Protein AF-R6QFD1-F1 (afdb_monomer_lite)

Structure (mmCIF, N/CA/C/O backbone):
data_AF-R6QFD1-F1
#
_entry.id   AF-R6QFD1-F1
#
loop_
_atom_site.group_PDB
_atom_site.id
_atom_site.type_symbol
_atom_site.label_atom_id
_atom_site.label_alt_id
_atom_site.label_comp_id
_atom_site.label_asym_id
_atom_site.label_entity_id
_atom_site.label_seq_id
_atom_site.pdbx_PDB_ins_code
_atom_site.Cartn_x
_atom_site.Cartn_y
_atom_site.Cartn_z
_atom_site.occupancy
_atom_site.B_iso_or_equiv
_atom_site.auth_seq_id
_atom_site.auth_comp_id
_atom_site.auth_asym_id
_atom_site.auth_atom_id
_atom_site.pdbx_PDB_model_num
ATOM 1 N N . MET A 1 1 ? 3.482 -7.232 36.443 1.00 48.72 1 MET A N 1
ATOM 2 C CA . MET A 1 1 ? 2.490 -7.582 35.399 1.00 48.72 1 MET A CA 1
ATOM 3 C C . MET A 1 1 ? 3.100 -7.224 34.054 1.00 48.72 1 MET A C 1
ATOM 5 O O . MET A 1 1 ? 3.689 -6.156 33.968 1.00 48.72 1 MET A O 1
ATOM 9 N N . LYS A 1 2 ? 3.058 -8.111 33.048 1.00 51.47 2 LYS A N 1
ATOM 10 C CA . LYS A 1 2 ? 3.534 -7.773 31.693 1.00 51.47 2 LYS A CA 1
ATOM 11 C C . LYS A 1 2 ? 2.783 -6.524 31.217 1.00 51.47 2 LYS A C 1
ATOM 13 O O . LYS A 1 2 ? 1.562 -6.498 31.353 1.00 51.47 2 LYS A O 1
ATOM 18 N N . ASN A 1 3 ? 3.500 -5.530 30.688 1.00 70.44 3 ASN A N 1
ATOM 19 C CA . ASN A 1 3 ? 2.909 -4.382 29.998 1.00 70.44 3 ASN A CA 1
ATOM 20 C C . ASN A 1 3 ? 2.153 -4.916 28.776 1.00 70.44 3 ASN A C 1
ATOM 22 O O . ASN A 1 3 ? 2.732 -5.150 27.717 1.00 70.44 3 ASN A O 1
ATOM 26 N N . ARG A 1 4 ? 0.874 -5.240 28.969 1.00 83.06 4 ARG A N 1
ATOM 27 C CA . ARG A 1 4 ? -0.011 -5.704 27.909 1.00 83.06 4 ARG A CA 1
ATOM 28 C C . ARG A 1 4 ? -0.476 -4.468 27.156 1.00 83.06 4 ARG A C 1
ATOM 30 O O . ARG A 1 4 ? -1.092 -3.591 27.749 1.00 83.06 4 ARG A O 1
ATOM 37 N N . LYS A 1 5 ? -0.202 -4.449 25.857 1.00 85.69 5 LYS A N 1
ATOM 38 C CA . LYS A 1 5 ? -0.721 -3.452 24.927 1.00 85.69 5 LYS A CA 1
ATOM 39 C C . LYS A 1 5 ? -2.252 -3.405 24.972 1.00 85.69 5 LYS A C 1
ATOM 41 O O . LYS A 1 5 ? -2.878 -4.462 25.134 1.00 85.69 5 LYS A O 1
ATOM 46 N N . LEU A 1 6 ? -2.848 -2.217 24.846 1.00 90.31 6 LEU A N 1
ATOM 47 C CA . LEU A 1 6 ? -4.306 -2.090 24.865 1.00 90.31 6 LEU A CA 1
ATOM 48 C C . LEU A 1 6 ? -4.911 -2.908 23.722 1.00 90.31 6 LEU A C 1
ATOM 50 O O . LEU A 1 6 ? -4.295 -3.136 22.677 1.00 90.31 6 LEU A O 1
ATOM 54 N N . THR A 1 7 ? -6.127 -3.406 23.929 1.00 93.19 7 THR A N 1
ATOM 55 C CA . THR A 1 7 ? -6.756 -4.245 22.903 1.00 93.19 7 THR A CA 1
ATOM 56 C C . THR A 1 7 ? -7.114 -3.388 21.690 1.00 93.19 7 THR A C 1
ATOM 58 O O . THR A 1 7 ? -6.975 -3.855 20.560 1.00 93.19 7 THR A O 1
ATOM 61 N N . SER A 1 8 ? -7.485 -2.120 21.909 1.00 95.25 8 SER A N 1
ATOM 62 C CA . SER A 1 8 ? -7.705 -1.164 20.822 1.00 95.25 8 SER A CA 1
ATOM 63 C C . SER A 1 8 ? -6.449 -0.879 20.005 1.00 95.25 8 SER A C 1
ATOM 65 O O . SER A 1 8 ? -6.551 -0.746 18.792 1.00 95.25 8 SER A O 1
ATOM 67 N N . GLU A 1 9 ? -5.275 -0.810 20.631 1.00 95.38 9 GLU A N 1
ATOM 68 C CA . GLU A 1 9 ? -4.016 -0.544 19.931 1.00 95.38 9 GLU A CA 1
ATOM 69 C C . GLU A 1 9 ? -3.656 -1.698 18.992 1.00 95.38 9 GLU A C 1
ATOM 71 O O . GLU A 1 9 ? -3.393 -1.460 17.818 1.00 95.38 9 GLU A O 1
ATOM 76 N N . ASN A 1 10 ? -3.733 -2.949 19.464 1.00 96.19 10 ASN A N 1
ATOM 77 C CA . ASN A 1 10 ? -3.476 -4.120 18.614 1.00 96.19 10 ASN A CA 1
ATOM 78 C C . ASN A 1 10 ? -4.446 -4.193 17.424 1.00 96.19 10 ASN A C 1
ATOM 80 O O . ASN A 1 10 ? -4.040 -4.471 16.298 1.00 96.19 10 ASN A O 1
ATOM 84 N N . LEU A 1 11 ? -5.738 -3.947 17.670 1.00 96.50 11 LEU A N 1
ATOM 85 C CA . LEU A 1 11 ? -6.743 -3.979 16.609 1.00 96.50 11 LEU A CA 1
ATOM 86 C C . LEU A 1 11 ? -6.570 -2.809 15.631 1.00 96.50 11 LEU A C 1
ATOM 88 O O . LEU A 1 11 ? -6.759 -2.989 14.432 1.00 96.50 11 LEU A O 1
ATOM 92 N N . ALA A 1 12 ? -6.197 -1.624 16.119 1.00 97.19 12 ALA A N 1
ATOM 93 C CA . ALA A 1 12 ? -5.920 -0.472 15.270 1.00 97.19 12 ALA A CA 1
ATOM 94 C C . ALA A 1 12 ? -4.709 -0.716 14.363 1.00 97.19 12 ALA A C 1
ATOM 96 O O . ALA A 1 12 ? -4.786 -0.411 13.179 1.00 97.19 12 ALA A O 1
ATOM 97 N N . GLU A 1 13 ? -3.631 -1.302 14.885 1.00 97.25 13 GLU A N 1
ATOM 98 C CA . GLU A 1 13 ? -2.458 -1.660 14.081 1.00 97.25 13 GLU A CA 1
ATOM 99 C C . GLU A 1 13 ? -2.794 -2.670 12.996 1.00 97.25 13 GLU A C 1
ATOM 101 O O . GLU A 1 13 ? -2.430 -2.462 11.846 1.00 97.25 13 GLU A O 1
ATOM 106 N N . PHE A 1 14 ? -3.555 -3.712 13.331 1.00 96.25 14 PHE A N 1
ATOM 107 C CA . PHE A 1 14 ? -4.007 -4.676 12.336 1.00 96.25 14 PHE A CA 1
ATOM 108 C C . PHE A 1 14 ? -4.855 -4.016 11.237 1.00 96.25 14 PHE A C 1
ATOM 110 O O . PHE A 1 14 ? -4.636 -4.255 10.053 1.00 96.25 14 PHE A O 1
ATOM 117 N N . LEU A 1 15 ? -5.810 -3.157 11.607 1.00 96.31 15 LEU A N 1
ATOM 118 C CA . LEU A 1 15 ? -6.663 -2.465 10.635 1.00 96.31 15 LEU A CA 1
ATOM 119 C C . LEU A 1 15 ? -5.888 -1.455 9.778 1.00 96.31 15 LEU A C 1
ATOM 121 O O . LEU A 1 15 ? -6.214 -1.289 8.605 1.00 96.31 15 LEU A O 1
ATOM 125 N N . ASN A 1 16 ? -4.880 -0.790 10.344 1.00 96.94 16 ASN A N 1
ATOM 126 C CA . ASN A 1 16 ? -4.004 0.110 9.598 1.00 96.94 16 ASN A CA 1
ATOM 127 C C . ASN A 1 16 ? -3.120 -0.666 8.624 1.00 96.94 16 ASN A C 1
ATOM 129 O O . ASN A 1 16 ? -3.092 -0.310 7.454 1.00 96.94 16 ASN A O 1
ATOM 133 N N . PHE A 1 17 ? -2.512 -1.767 9.067 1.00 96.56 17 PHE A N 1
ATOM 134 C CA . PHE A 1 17 ? -1.722 -2.651 8.212 1.00 96.56 17 PHE A CA 1
ATOM 135 C C . PHE A 1 17 ? -2.516 -3.117 6.982 1.00 96.56 17 PHE A C 1
ATOM 137 O O . PHE A 1 17 ? -2.037 -3.036 5.857 1.00 96.56 17 PHE A O 1
ATOM 144 N N . MET A 1 18 ? -3.776 -3.524 7.166 1.00 95.06 18 MET A N 1
ATOM 145 C CA . MET A 1 18 ? -4.640 -3.930 6.048 1.00 95.06 18 MET A CA 1
ATOM 146 C C . MET A 1 18 ? -4.859 -2.792 5.033 1.00 95.06 18 MET A C 1
ATOM 148 O O . MET A 1 18 ? -4.881 -3.029 3.829 1.00 95.06 18 MET A O 1
ATOM 152 N N . LYS A 1 19 ? -4.996 -1.546 5.502 1.00 94.75 19 LYS A N 1
ATOM 153 C CA . LYS A 1 19 ? -5.124 -0.371 4.622 1.00 94.75 19 LYS A CA 1
ATOM 154 C C . LYS A 1 19 ? -3.813 -0.036 3.921 1.00 94.75 19 LYS A C 1
ATOM 156 O O . LYS A 1 19 ? -3.831 0.322 2.748 1.00 94.75 19 LYS A O 1
ATOM 161 N N . GLU A 1 20 ? -2.699 -0.136 4.638 1.00 96.12 20 GLU A N 1
ATOM 162 C CA . GLU A 1 20 ? -1.358 0.100 4.103 1.00 96.12 20 GLU A CA 1
ATOM 163 C C . GLU A 1 20 ? -1.073 -0.854 2.944 1.00 96.12 20 GLU A C 1
ATOM 165 O O . GLU A 1 20 ? -0.714 -0.381 1.874 1.00 96.12 20 GLU A O 1
ATOM 170 N N . VAL A 1 21 ? -1.387 -2.145 3.088 1.00 96.38 21 VAL A N 1
ATOM 171 C CA . VAL A 1 21 ? -1.221 -3.137 2.013 1.00 96.38 21 VAL A CA 1
ATOM 172 C C . VAL A 1 21 ? -2.026 -2.779 0.756 1.00 96.38 21 VAL A C 1
ATOM 174 O O . VAL A 1 21 ? -1.499 -2.860 -0.349 1.00 96.38 21 VAL A O 1
ATOM 177 N N . GLU A 1 22 ? -3.288 -2.339 0.872 1.00 94.19 22 GLU A N 1
ATOM 178 C CA . GLU A 1 22 ? -4.061 -1.899 -0.308 1.00 94.19 22 GLU A CA 1
ATOM 179 C C . GLU A 1 22 ? -3.424 -0.671 -0.995 1.00 94.19 22 GLU A C 1
ATOM 181 O O . GLU A 1 22 ? -3.402 -0.568 -2.230 1.00 94.19 22 GLU A O 1
ATOM 186 N N . ILE A 1 23 ? -2.902 0.272 -0.207 1.00 95.81 23 ILE A N 1
ATOM 187 C CA . ILE A 1 23 ? -2.262 1.49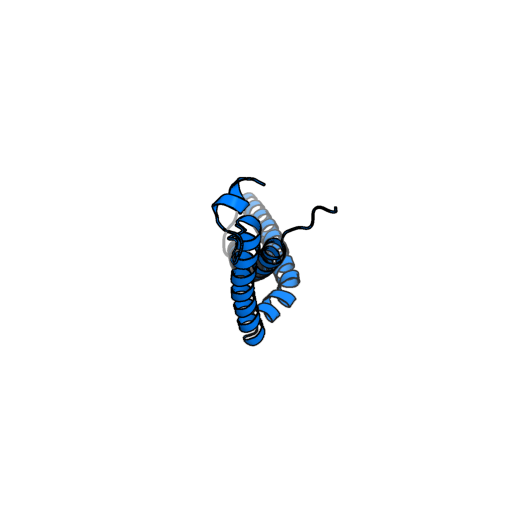4 -0.711 1.00 95.81 23 ILE A CA 1
ATOM 188 C C . ILE A 1 23 ? -0.918 1.172 -1.372 1.00 95.81 23 ILE A C 1
ATOM 190 O O . ILE A 1 23 ? -0.653 1.652 -2.477 1.00 95.81 23 ILE A O 1
ATOM 194 N N . GLU A 1 24 ? -0.080 0.366 -0.727 1.00 96.69 24 GLU A N 1
ATOM 195 C CA . GLU A 1 24 ? 1.232 -0.040 -1.232 1.00 96.69 24 GLU A CA 1
ATOM 196 C C . GLU A 1 24 ? 1.084 -0.851 -2.514 1.00 96.69 24 GLU A C 1
ATOM 198 O O . GLU A 1 24 ? 1.669 -0.480 -3.535 1.00 96.69 24 GLU A O 1
ATOM 203 N N . TYR A 1 25 ? 0.188 -1.840 -2.523 1.00 97.56 25 TYR A N 1
ATOM 204 C CA . TYR A 1 25 ? -0.120 -2.638 -3.705 1.00 97.56 25 TYR A CA 1
ATOM 205 C C . TYR A 1 25 ? -0.575 -1.780 -4.894 1.00 97.56 25 TYR A C 1
ATOM 207 O O . TYR A 1 25 ? -0.035 -1.879 -6.000 1.00 97.56 25 TYR A O 1
ATOM 215 N N . SER A 1 26 ? -1.554 -0.893 -4.682 1.00 96.81 26 SER A N 1
ATOM 216 C CA . SER A 1 26 ? -2.075 -0.030 -5.753 1.00 96.81 26 SER A CA 1
ATOM 217 C C . SER A 1 26 ? -1.036 0.978 -6.256 1.00 96.81 26 SER A C 1
ATOM 219 O O . SER A 1 26 ? -0.946 1.244 -7.462 1.00 96.81 26 SER A O 1
ATOM 221 N N . THR A 1 27 ? -0.200 1.500 -5.357 1.00 97.75 27 THR A N 1
ATOM 222 C CA . THR A 1 27 ? 0.910 2.393 -5.701 1.00 97.75 27 THR A CA 1
ATOM 223 C C . THR A 1 27 ? 1.973 1.655 -6.509 1.00 97.75 27 THR A C 1
ATOM 225 O O . THR A 1 27 ? 2.395 2.152 -7.556 1.00 97.75 27 THR A O 1
ATOM 228 N N . ALA A 1 28 ? 2.372 0.460 -6.075 1.00 98.06 28 ALA A N 1
ATOM 229 C CA . ALA A 1 28 ? 3.367 -0.363 -6.747 1.00 98.06 28 ALA A CA 1
ATOM 230 C C . ALA A 1 28 ? 2.902 -0.778 -8.148 1.00 98.06 28 ALA A C 1
ATOM 232 O O . ALA A 1 28 ? 3.673 -0.653 -9.098 1.00 98.06 28 ALA A O 1
ATOM 233 N N . LEU A 1 29 ? 1.628 -1.149 -8.321 1.00 97.75 29 LEU A N 1
ATOM 234 C CA . LEU A 1 29 ? 1.040 -1.398 -9.643 1.00 97.75 29 LEU A CA 1
ATOM 235 C C . LEU A 1 29 ? 1.157 -0.180 -10.570 1.00 97.75 29 LEU A C 1
ATOM 237 O O . LEU A 1 29 ? 1.583 -0.305 -11.721 1.00 97.75 29 LEU A O 1
ATOM 241 N N . SER A 1 30 ? 0.802 1.007 -10.071 1.00 98.19 30 SER A N 1
ATOM 242 C CA . SER A 1 30 ? 0.878 2.255 -10.839 1.00 98.19 30 SER A CA 1
ATOM 243 C C . SER A 1 30 ? 2.315 2.592 -11.238 1.00 98.19 30 SER A C 1
ATOM 245 O O . SER A 1 30 ? 2.584 2.923 -12.396 1.00 98.19 30 SER A O 1
ATOM 247 N N . MET A 1 31 ? 3.262 2.468 -10.306 1.00 98.31 31 MET A N 1
ATOM 248 C CA . MET A 1 31 ? 4.670 2.756 -10.576 1.00 98.31 31 MET A CA 1
ATOM 249 C C . MET A 1 31 ? 5.300 1.726 -11.510 1.00 98.31 31 MET A C 1
ATOM 251 O O . MET A 1 31 ? 5.987 2.115 -12.451 1.00 98.31 31 MET A O 1
ATOM 255 N N . MET A 1 32 ? 4.988 0.439 -11.344 1.00 97.81 32 MET A N 1
ATOM 256 C CA . MET A 1 32 ? 5.416 -0.609 -12.269 1.00 97.81 32 MET A CA 1
ATOM 257 C C . MET A 1 32 ? 4.951 -0.298 -13.696 1.00 97.81 32 MET A C 1
ATOM 259 O O . MET A 1 32 ? 5.757 -0.360 -14.624 1.00 97.81 32 MET A O 1
ATOM 263 N N . LYS A 1 33 ? 3.692 0.130 -13.873 1.00 98.00 33 LYS A N 1
ATOM 264 C CA . LYS A 1 33 ? 3.159 0.522 -15.186 1.00 98.00 33 LYS A CA 1
ATOM 265 C C . LYS A 1 33 ? 3.869 1.743 -15.771 1.00 98.00 33 LYS A C 1
ATOM 267 O O . LYS A 1 33 ? 4.147 1.777 -16.968 1.00 98.00 33 LYS A O 1
ATOM 272 N N . LYS A 1 34 ? 4.193 2.741 -14.945 1.00 98.25 34 LYS A N 1
ATOM 273 C CA . LYS A 1 34 ? 4.992 3.897 -15.383 1.00 98.25 34 LYS A CA 1
ATOM 274 C C . LYS A 1 34 ? 6.387 3.476 -15.837 1.00 98.25 34 LYS A C 1
ATOM 276 O O . LYS A 1 34 ? 6.842 3.966 -16.865 1.00 98.25 34 LYS A O 1
ATOM 281 N N . CYS A 1 35 ? 7.039 2.565 -15.113 1.00 98.06 35 CYS A N 1
ATOM 282 C CA . CYS A 1 35 ? 8.335 2.028 -15.514 1.00 98.06 35 CYS A CA 1
ATOM 283 C C . CYS A 1 35 ? 8.248 1.259 -16.838 1.00 98.06 35 CYS A C 1
ATOM 285 O O . CYS A 1 35 ? 9.123 1.434 -17.671 1.00 98.06 35 CYS A O 1
ATOM 287 N N . GLU A 1 36 ? 7.199 0.462 -17.072 1.00 97.88 36 GLU A N 1
ATOM 288 C CA . GLU A 1 36 ? 6.989 -0.211 -18.367 1.00 97.88 36 GLU A CA 1
ATOM 289 C C . GLU A 1 36 ? 6.863 0.785 -19.526 1.00 97.88 36 GLU A C 1
ATOM 291 O O . GLU A 1 36 ? 7.484 0.604 -20.569 1.00 97.88 36 GLU A O 1
ATOM 296 N N . ASN A 1 37 ? 6.094 1.860 -19.339 1.00 98.31 37 ASN A N 1
ATOM 297 C CA . ASN A 1 37 ? 5.947 2.888 -20.368 1.00 98.31 37 ASN A CA 1
ATOM 298 C C . ASN A 1 37 ? 7.276 3.619 -20.618 1.00 98.31 37 ASN A C 1
ATOM 300 O O . ASN A 1 37 ? 7.663 3.818 -21.765 1.00 98.31 37 ASN A O 1
ATOM 304 N N . LEU A 1 38 ? 8.005 3.960 -19.550 1.00 98.12 38 LEU A N 1
ATOM 305 C CA . LEU A 1 38 ? 9.318 4.593 -19.656 1.00 98.12 38 LEU A CA 1
ATOM 306 C C . LEU A 1 38 ? 10.347 3.670 -20.327 1.00 98.12 38 LEU A C 1
ATOM 308 O O . LEU A 1 38 ? 11.162 4.139 -21.113 1.00 98.12 38 LEU A O 1
ATOM 312 N N . GLU A 1 39 ? 10.315 2.368 -20.038 1.00 97.88 39 GLU A N 1
ATOM 313 C CA . GLU A 1 39 ? 11.147 1.362 -20.704 1.00 97.88 39 GLU A CA 1
ATOM 314 C C . GLU A 1 39 ? 10.912 1.402 -22.221 1.00 97.88 39 GLU A C 1
ATOM 316 O O . GLU A 1 39 ? 11.876 1.510 -22.980 1.00 97.88 39 GLU A O 1
ATOM 321 N N . CYS A 1 40 ? 9.648 1.417 -22.660 1.00 97.75 40 CYS A N 1
ATOM 322 C CA . CYS A 1 40 ? 9.300 1.581 -24.071 1.00 97.75 40 CYS A CA 1
ATOM 323 C C . CYS A 1 40 ? 9.823 2.901 -24.654 1.00 97.75 40 CYS A C 1
ATOM 325 O O . CYS A 1 40 ? 10.443 2.881 -25.714 1.00 97.75 40 CYS A O 1
ATOM 327 N N . ASP A 1 41 ? 9.629 4.030 -23.969 1.00 98.06 41 ASP A N 1
ATOM 328 C CA . ASP A 1 41 ? 10.094 5.340 -24.445 1.00 98.06 41 ASP A CA 1
ATOM 329 C C . ASP A 1 41 ? 11.619 5.380 -24.627 1.00 98.06 41 ASP A C 1
ATOM 331 O O . ASP A 1 41 ? 12.118 5.851 -25.650 1.00 98.06 41 ASP A O 1
ATOM 335 N N . LEU A 1 42 ? 12.376 4.838 -23.666 1.00 97.38 42 LEU A N 1
ATOM 336 C CA . LEU A 1 42 ? 13.840 4.783 -23.731 1.00 97.38 42 LEU A CA 1
ATOM 337 C C . LEU A 1 42 ? 14.327 3.869 -24.866 1.00 97.38 42 LEU A C 1
ATOM 339 O O . LEU A 1 42 ? 15.321 4.185 -25.525 1.00 97.38 42 LEU A O 1
ATOM 343 N N . LEU A 1 43 ? 13.638 2.750 -25.108 1.00 97.19 43 LEU A N 1
ATOM 344 C CA . LEU A 1 43 ? 13.946 1.846 -26.218 1.00 97.19 43 LEU A CA 1
ATOM 345 C C . LEU A 1 43 ? 13.631 2.488 -27.574 1.00 97.19 43 LEU A C 1
ATOM 347 O O . LEU A 1 43 ? 14.477 2.447 -28.465 1.00 97.19 43 LEU A O 1
ATOM 351 N N . HIS A 1 44 ? 12.479 3.148 -27.712 1.00 97.50 44 HIS A N 1
ATOM 352 C CA . HIS A 1 44 ? 12.134 3.890 -28.926 1.00 97.50 44 HIS A CA 1
ATOM 353 C C . HIS A 1 44 ? 13.134 5.013 -29.205 1.00 97.50 44 HIS A C 1
ATOM 355 O O . HIS A 1 44 ? 13.537 5.215 -30.351 1.00 97.50 44 HIS A O 1
ATOM 361 N N . GLN A 1 45 ? 13.587 5.716 -28.164 1.00 96.44 45 GLN A N 1
ATOM 362 C CA . GLN A 1 45 ? 14.605 6.749 -28.308 1.00 96.44 45 GLN A CA 1
ATOM 363 C C . GLN A 1 45 ? 15.921 6.169 -28.850 1.00 96.44 45 GLN A C 1
ATOM 365 O O . GLN A 1 45 ? 16.536 6.751 -29.741 1.00 96.44 45 GLN A O 1
ATOM 370 N N . LEU A 1 46 ? 16.334 4.998 -28.354 1.00 94.38 46 LEU A N 1
ATOM 371 C CA . LEU A 1 46 ? 17.515 4.286 -28.852 1.00 94.38 46 LEU A CA 1
ATOM 372 C C . LEU A 1 46 ? 17.364 3.795 -30.301 1.00 94.38 46 LEU A C 1
ATOM 374 O O . LEU A 1 46 ? 18.366 3.741 -31.014 1.00 94.38 46 LEU A O 1
ATOM 378 N N . GLU A 1 47 ? 16.152 3.419 -30.715 1.00 95.31 47 GLU A N 1
ATOM 379 C CA . GLU A 1 47 ? 15.852 2.905 -32.056 1.00 95.31 47 GLU A CA 1
ATOM 380 C C . GLU A 1 47 ? 15.793 4.013 -33.118 1.00 95.31 47 GLU A C 1
ATOM 382 O O . GLU A 1 47 ? 16.362 3.865 -34.201 1.00 95.31 47 GLU A O 1
ATOM 387 N N . ILE A 1 48 ? 15.107 5.120 -32.819 1.00 96.00 48 ILE A N 1
ATOM 388 C CA . ILE A 1 48 ? 14.718 6.126 -33.818 1.00 96.00 48 ILE A CA 1
ATOM 389 C C . ILE A 1 48 ? 15.706 7.300 -33.868 1.00 96.00 48 ILE A C 1
ATOM 391 O O . ILE A 1 48 ? 15.981 7.838 -34.946 1.00 96.00 48 ILE A O 1
ATOM 395 N N . GLU A 1 49 ? 16.241 7.738 -32.725 1.00 94.44 49 GLU A N 1
ATOM 396 C CA . GLU A 1 49 ? 17.049 8.957 -32.675 1.00 94.44 49 GLU A CA 1
ATOM 397 C C . GLU A 1 49 ? 18.500 8.734 -33.128 1.00 94.44 49 GLU A C 1
ATOM 399 O O . GLU A 1 49 ? 19.152 7.724 -32.850 1.00 94.44 49 GLU A O 1
ATOM 404 N N . LYS A 1 50 ? 19.069 9.747 -33.791 1.00 94.88 50 LYS A N 1
ATOM 405 C CA . LYS A 1 50 ? 20.495 9.769 -34.144 1.00 94.88 50 LYS A CA 1
ATOM 406 C C . LYS A 1 50 ? 21.327 10.230 -32.953 1.00 94.88 50 LYS A C 1
ATOM 408 O O . LYS A 1 50 ? 21.708 11.391 -32.861 1.00 94.88 50 LYS A O 1
ATOM 413 N N . LEU A 1 51 ? 21.615 9.296 -32.058 1.00 93.88 51 LEU A N 1
ATOM 414 C CA . LEU A 1 51 ? 22.331 9.559 -30.813 1.00 93.88 51 LEU A CA 1
ATOM 415 C C . LEU A 1 51 ? 23.849 9.427 -30.977 1.00 93.88 51 LEU A C 1
ATOM 417 O O . LEU A 1 51 ? 24.353 8.466 -31.572 1.00 93.88 51 LEU A O 1
ATOM 421 N N . SER A 1 52 ? 24.593 10.342 -30.362 1.00 96.19 52 SER A N 1
ATOM 422 C CA . SER A 1 52 ? 26.031 10.198 -30.136 1.00 96.19 52 SER A CA 1
ATOM 423 C C . SER A 1 52 ? 26.334 9.066 -29.143 1.00 96.19 52 SER A C 1
ATOM 425 O O . SER A 1 52 ? 25.473 8.607 -28.391 1.00 96.19 52 SER A O 1
ATOM 427 N N . VAL A 1 53 ? 27.594 8.625 -29.082 1.00 94.81 53 VAL A N 1
ATOM 428 C CA . VAL A 1 53 ? 28.033 7.586 -28.127 1.00 94.81 53 VAL A CA 1
ATOM 429 C C . VAL A 1 53 ? 27.749 7.994 -26.674 1.00 94.81 53 VAL A C 1
ATOM 431 O O . VAL A 1 53 ? 27.298 7.177 -25.874 1.00 94.81 53 VAL A O 1
ATOM 434 N N . SER A 1 54 ? 27.965 9.269 -26.336 1.00 95.94 54 SER A N 1
ATOM 435 C CA . SER A 1 54 ? 27.704 9.795 -24.991 1.00 95.94 54 SER A CA 1
ATOM 436 C C . SER A 1 54 ? 26.217 9.724 -24.630 1.00 95.94 54 SER A C 1
ATOM 438 O O . SER A 1 54 ? 25.860 9.295 -23.533 1.00 95.94 54 SER A O 1
ATOM 440 N N . GLU A 1 55 ? 25.335 10.084 -25.564 1.00 95.56 55 GLU A N 1
ATOM 441 C CA . GLU A 1 55 ? 23.883 10.031 -25.359 1.00 95.56 55 GLU A CA 1
ATOM 442 C C . GLU A 1 55 ? 23.377 8.593 -25.238 1.00 95.56 55 GLU A C 1
ATOM 444 O O . GLU A 1 55 ? 22.593 8.308 -24.334 1.00 95.56 55 GLU A O 1
ATOM 449 N N . LYS A 1 56 ? 23.906 7.667 -26.049 1.00 94.88 56 LYS A N 1
ATOM 450 C CA . LYS A 1 56 ? 23.619 6.229 -25.921 1.00 94.88 56 LYS A CA 1
ATOM 451 C C . LYS A 1 56 ? 23.995 5.693 -24.540 1.00 94.88 56 LYS A C 1
ATOM 453 O O . LYS A 1 56 ? 23.199 4.993 -23.924 1.00 94.88 56 LYS A O 1
ATOM 458 N N . ASN A 1 57 ? 25.162 6.065 -24.011 1.00 96.12 57 ASN A N 1
ATOM 459 C CA . ASN A 1 57 ? 25.594 5.639 -22.675 1.00 96.12 57 ASN A CA 1
ATOM 460 C C . ASN A 1 57 ? 24.691 6.199 -21.560 1.00 96.12 57 ASN A C 1
ATOM 462 O O . ASN A 1 57 ? 24.374 5.491 -20.598 1.00 96.12 57 ASN A O 1
ATOM 466 N N . LYS A 1 58 ? 24.232 7.452 -21.694 1.00 96.44 58 LYS A N 1
ATOM 467 C CA . LYS A 1 58 ? 23.262 8.053 -20.764 1.00 96.44 58 LYS A CA 1
ATOM 468 C C . LYS A 1 58 ? 21.920 7.320 -20.812 1.00 96.44 58 LYS A C 1
ATOM 470 O O . LYS A 1 58 ? 21.374 7.000 -19.759 1.00 96.44 58 LYS A O 1
ATOM 475 N N . LEU A 1 59 ? 21.416 7.022 -22.009 1.00 96.75 59 LEU A N 1
ATOM 476 C CA . LEU A 1 59 ? 20.187 6.250 -22.213 1.00 96.75 59 LEU A CA 1
ATOM 477 C C . LEU A 1 59 ? 20.294 4.834 -21.649 1.00 96.75 59 LEU A C 1
ATOM 479 O O . LEU A 1 59 ? 19.405 4.410 -20.921 1.00 96.75 59 LEU A O 1
ATOM 483 N N . ALA A 1 60 ? 21.407 4.140 -21.889 1.00 96.44 60 ALA A N 1
ATOM 484 C CA . ALA A 1 60 ? 21.655 2.815 -21.328 1.00 96.44 60 ALA A CA 1
ATOM 485 C C . ALA A 1 60 ? 21.662 2.830 -19.790 1.00 96.44 60 ALA A C 1
ATOM 487 O O . ALA A 1 60 ? 21.111 1.931 -19.156 1.00 96.44 60 ALA A O 1
ATOM 488 N N . THR A 1 61 ? 22.235 3.876 -19.182 1.00 97.62 61 THR A N 1
ATOM 489 C CA . THR A 1 61 ? 22.196 4.062 -17.722 1.00 97.62 61 THR A CA 1
ATOM 490 C C . THR A 1 61 ? 20.763 4.254 -17.230 1.00 97.62 61 THR A C 1
ATOM 492 O O . THR A 1 61 ? 20.330 3.535 -16.333 1.00 97.62 61 THR A O 1
ATOM 495 N N . LYS A 1 62 ? 19.999 5.153 -17.868 1.00 97.81 62 LYS A N 1
ATOM 496 C CA . LYS A 1 62 ? 18.585 5.385 -17.536 1.00 97.81 62 LYS A CA 1
ATOM 497 C C . LYS A 1 62 ? 17.741 4.121 -17.680 1.00 97.81 62 LYS A C 1
ATOM 499 O O . LYS A 1 62 ? 16.924 3.843 -16.812 1.00 97.81 62 LYS A O 1
ATOM 504 N N . LEU A 1 63 ? 17.955 3.348 -18.743 1.00 98.12 63 LEU A N 1
ATOM 505 C CA . LEU A 1 63 ? 17.250 2.091 -18.980 1.00 98.12 63 LEU A CA 1
ATOM 506 C C . LEU A 1 63 ? 17.566 1.075 -17.881 1.00 98.12 63 LEU A C 1
ATOM 508 O O . LEU A 1 63 ? 16.658 0.460 -17.334 1.00 98.12 63 LEU A O 1
ATOM 512 N N . ARG A 1 64 ? 18.842 0.934 -17.502 1.00 98.19 64 ARG A N 1
ATOM 513 C CA . ARG A 1 64 ? 19.241 0.048 -16.401 1.00 98.19 64 ARG A CA 1
ATOM 514 C C . ARG A 1 64 ? 18.551 0.428 -15.093 1.00 98.19 64 ARG A C 1
ATOM 516 O O . ARG A 1 64 ? 18.089 -0.459 -14.378 1.00 98.19 64 ARG A O 1
ATOM 523 N N . ASP A 1 65 ? 18.517 1.714 -14.767 1.00 98.12 65 ASP A N 1
ATOM 524 C CA . ASP A 1 65 ? 17.914 2.189 -13.524 1.00 98.12 65 ASP A CA 1
ATOM 525 C C . ASP A 1 65 ? 16.379 2.025 -13.569 1.00 98.12 65 ASP A C 1
ATOM 527 O O . ASP A 1 65 ? 15.804 1.463 -12.642 1.00 98.12 65 ASP A O 1
ATOM 531 N N . CYS A 1 66 ? 15.737 2.316 -14.707 1.00 98.25 66 CYS A N 1
ATOM 532 C CA . CYS A 1 66 ? 14.315 2.039 -14.941 1.00 98.25 66 CYS A CA 1
ATOM 533 C C . CYS A 1 66 ? 13.958 0.551 -14.760 1.00 98.25 66 CYS A C 1
ATOM 535 O O . CYS A 1 66 ? 12.973 0.223 -14.101 1.00 98.25 66 CYS A O 1
ATOM 537 N N . LEU A 1 67 ? 14.780 -0.367 -15.282 1.00 98.06 67 LEU A N 1
ATOM 538 C CA . LEU A 1 67 ? 14.583 -1.811 -15.118 1.00 98.06 67 LEU A CA 1
ATOM 539 C C . LEU A 1 67 ? 14.735 -2.265 -13.658 1.00 98.06 67 LEU A C 1
ATOM 541 O O . LEU A 1 67 ? 14.043 -3.191 -13.225 1.00 98.06 67 LEU A O 1
ATOM 545 N N . ARG A 1 68 ? 15.631 -1.629 -12.892 1.00 98.38 68 ARG A N 1
ATOM 546 C CA . ARG A 1 68 ? 15.789 -1.890 -11.453 1.00 98.38 68 ARG A CA 1
ATOM 547 C C . ARG A 1 68 ? 14.563 -1.434 -10.677 1.00 98.38 68 ARG A C 1
ATOM 549 O O . ARG A 1 68 ? 14.041 -2.222 -9.892 1.00 98.38 68 ARG A O 1
ATOM 556 N N . ASP A 1 69 ? 14.074 -0.232 -10.958 1.00 98.19 69 ASP A N 1
ATOM 557 C CA . ASP A 1 69 ? 12.863 0.299 -10.334 1.00 98.19 69 ASP A CA 1
ATOM 558 C C . ASP A 1 69 ? 11.651 -0.572 -10.682 1.00 98.19 69 ASP A C 1
ATOM 560 O O . ASP A 1 69 ? 10.899 -0.984 -9.799 1.00 98.19 69 ASP A O 1
ATOM 564 N N . ARG A 1 70 ? 11.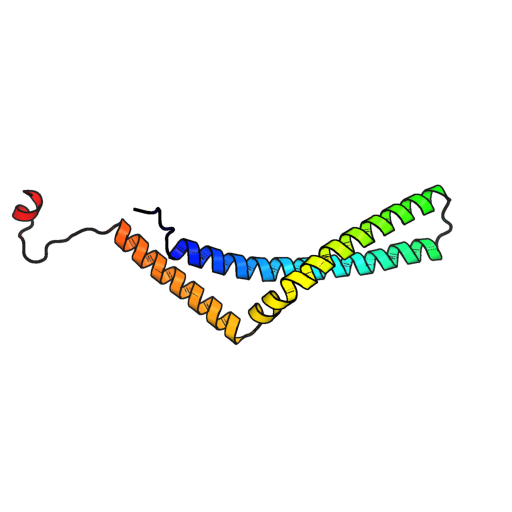514 -0.975 -11.953 1.00 98.38 70 ARG A N 1
ATOM 565 C CA . ARG A 1 70 ? 10.454 -1.897 -12.383 1.00 98.38 70 ARG A CA 1
ATOM 566 C C . ARG A 1 70 ? 10.504 -3.213 -11.614 1.00 98.38 70 ARG A C 1
ATOM 568 O O . ARG A 1 70 ? 9.461 -3.713 -11.201 1.00 98.38 70 ARG A O 1
ATOM 575 N N . ARG A 1 71 ? 11.699 -3.785 -11.417 1.00 98.44 71 ARG A N 1
ATOM 576 C CA . ARG A 1 71 ? 11.874 -5.018 -10.635 1.00 98.44 71 ARG A CA 1
ATOM 577 C C . ARG A 1 71 ? 11.501 -4.806 -9.169 1.00 98.44 71 ARG A C 1
ATOM 579 O O . ARG A 1 71 ? 10.835 -5.670 -8.614 1.00 98.44 71 ARG A O 1
ATOM 586 N N . TYR A 1 72 ? 11.900 -3.687 -8.569 1.00 98.25 72 TYR A N 1
ATOM 587 C CA . TYR A 1 72 ? 11.543 -3.345 -7.192 1.00 98.25 72 TYR A CA 1
ATOM 588 C C . TYR A 1 72 ? 10.020 -3.298 -7.005 1.00 98.25 72 TYR A C 1
ATOM 590 O O . TYR A 1 72 ? 9.489 -4.017 -6.162 1.00 98.25 72 TYR A O 1
ATOM 598 N N . TYR A 1 73 ? 9.304 -2.554 -7.854 1.00 98.38 73 TYR A N 1
ATOM 599 C CA . TYR A 1 73 ? 7.842 -2.490 -7.780 1.00 98.38 73 TYR A CA 1
ATOM 600 C C . TYR A 1 73 ? 7.175 -3.828 -8.093 1.00 98.38 73 TYR A C 1
ATOM 602 O O . TYR A 1 73 ? 6.176 -4.171 -7.470 1.00 98.38 73 TYR A O 1
ATOM 610 N N . LYS A 1 74 ? 7.736 -4.615 -9.018 1.00 97.88 74 LYS A N 1
ATOM 611 C CA . LYS A 1 74 ? 7.229 -5.956 -9.317 1.00 97.88 74 LYS A CA 1
ATOM 612 C C . LYS A 1 74 ? 7.311 -6.889 -8.106 1.00 97.88 74 LYS A C 1
ATOM 614 O O . LYS A 1 74 ? 6.360 -7.622 -7.874 1.00 97.88 74 LYS A O 1
ATOM 619 N N . ASN A 1 75 ? 8.402 -6.844 -7.341 1.00 98.31 75 ASN A N 1
ATOM 620 C CA . ASN A 1 75 ? 8.530 -7.653 -6.129 1.00 98.31 75 ASN A CA 1
ATOM 621 C C . ASN A 1 75 ? 7.444 -7.283 -5.104 1.00 98.31 75 ASN A C 1
ATOM 623 O O . ASN A 1 75 ? 6.772 -8.175 -4.605 1.00 98.31 75 ASN A O 1
ATOM 627 N N . ILE A 1 76 ? 7.207 -5.984 -4.875 1.00 97.88 76 ILE A N 1
ATOM 628 C CA . ILE A 1 76 ? 6.131 -5.512 -3.982 1.00 97.88 76 ILE A CA 1
ATOM 629 C C . ILE A 1 76 ? 4.768 -6.013 -4.466 1.00 97.88 76 ILE A C 1
ATOM 631 O O . ILE A 1 76 ? 3.999 -6.575 -3.698 1.00 97.88 76 ILE A O 1
ATOM 635 N N . VAL A 1 77 ? 4.476 -5.878 -5.764 1.00 98.00 77 VAL A N 1
ATOM 636 C CA . VAL A 1 77 ? 3.222 -6.379 -6.348 1.00 98.00 77 VAL A CA 1
ATOM 637 C C . VAL A 1 77 ? 3.064 -7.886 -6.129 1.00 98.00 77 VAL A C 1
ATOM 639 O O . VAL A 1 77 ? 1.962 -8.330 -5.829 1.00 98.00 77 VAL A O 1
ATOM 642 N N . GLU A 1 78 ? 4.127 -8.676 -6.288 1.00 97.62 78 GLU A N 1
ATOM 643 C CA . GLU A 1 78 ? 4.092 -10.131 -6.090 1.00 97.62 78 GLU A CA 1
ATOM 644 C C . GLU A 1 78 ? 3.906 -10.521 -4.613 1.00 97.62 78 GLU A C 1
ATOM 646 O O . GLU A 1 78 ? 3.164 -11.463 -4.329 1.00 97.62 78 GLU A O 1
ATOM 651 N N . GLU A 1 79 ? 4.537 -9.795 -3.688 1.00 96.94 79 GLU A N 1
ATOM 652 C CA . GLU A 1 79 ? 4.441 -10.017 -2.239 1.00 96.94 79 GLU A CA 1
ATOM 653 C C . GLU A 1 79 ? 3.075 -9.589 -1.674 1.00 96.94 79 GLU A C 1
ATOM 655 O O . GLU A 1 79 ? 2.465 -10.342 -0.910 1.00 96.94 79 GLU A O 1
ATOM 660 N N . ASP A 1 80 ? 2.551 -8.439 -2.107 1.00 97.12 80 ASP A N 1
ATOM 661 C CA . ASP A 1 80 ? 1.311 -7.861 -1.578 1.00 97.12 80 ASP A CA 1
ATOM 662 C C . ASP A 1 80 ? 0.051 -8.403 -2.259 1.00 97.12 80 ASP A C 1
ATOM 664 O O . ASP A 1 80 ? -1.016 -8.436 -1.640 1.00 97.12 80 ASP A O 1
ATOM 668 N N . ALA A 1 81 ? 0.139 -8.856 -3.519 1.00 96.50 81 ALA A N 1
ATOM 669 C CA . ALA A 1 81 ? -1.020 -9.325 -4.285 1.00 96.50 81 ALA A CA 1
ATOM 670 C C . ALA A 1 81 ? -1.892 -10.350 -3.541 1.00 96.50 81 ALA A C 1
ATOM 672 O O . ALA A 1 81 ? -3.113 -10.179 -3.548 1.00 96.50 81 ALA A O 1
ATOM 673 N N . PRO A 1 82 ? -1.351 -11.410 -2.902 1.00 96.56 82 PRO A N 1
ATOM 674 C CA . PRO A 1 82 ? -2.178 -12.401 -2.219 1.00 96.56 82 PRO A CA 1
ATOM 675 C C . PRO A 1 82 ? -3.061 -11.777 -1.136 1.00 96.56 82 PRO A C 1
ATOM 677 O O . PRO A 1 82 ? -4.241 -12.114 -1.031 1.00 96.56 82 PRO A O 1
ATOM 680 N N . LEU A 1 83 ? -2.504 -10.846 -0.359 1.00 95.44 83 LEU A N 1
ATOM 681 C CA . LEU A 1 83 ? -3.220 -10.191 0.724 1.00 95.44 83 LEU A CA 1
ATOM 682 C C . LEU A 1 83 ? -4.157 -9.107 0.185 1.00 95.44 83 LEU A C 1
ATOM 684 O O . LEU A 1 83 ? -5.340 -9.127 0.513 1.00 95.44 83 LEU A O 1
ATOM 688 N N . ALA A 1 84 ? -3.685 -8.233 -0.705 1.00 95.62 84 ALA A N 1
ATOM 689 C CA . ALA A 1 84 ? -4.500 -7.191 -1.327 1.00 95.62 84 ALA A CA 1
ATOM 690 C C . ALA A 1 84 ? -5.728 -7.763 -2.063 1.00 95.62 84 ALA A C 1
ATOM 692 O O . ALA A 1 84 ? -6.816 -7.196 -1.976 1.00 95.62 84 ALA A O 1
ATOM 693 N N . ASN A 1 85 ? -5.595 -8.921 -2.720 1.00 94.19 85 ASN A N 1
ATOM 694 C CA . ASN A 1 85 ? -6.715 -9.604 -3.376 1.00 94.19 85 ASN A CA 1
ATOM 695 C C . ASN A 1 85 ? -7.788 -10.058 -2.377 1.00 94.19 85 ASN A C 1
ATOM 697 O O . ASN A 1 85 ? -8.977 -9.879 -2.635 1.00 94.19 85 ASN A O 1
ATOM 701 N N . ILE A 1 86 ? -7.382 -10.617 -1.232 1.00 94.94 86 ILE A N 1
ATOM 702 C CA . ILE A 1 86 ? -8.315 -11.029 -0.174 1.00 94.94 86 ILE A CA 1
ATOM 703 C C . ILE A 1 86 ? -8.960 -9.803 0.471 1.00 94.94 86 ILE A C 1
ATOM 705 O O . ILE A 1 86 ? -10.165 -9.803 0.700 1.00 94.94 86 ILE A O 1
ATOM 709 N N . ILE A 1 87 ? -8.194 -8.741 0.737 1.00 92.81 87 ILE A N 1
ATOM 710 C CA . ILE A 1 87 ? -8.745 -7.487 1.272 1.00 92.81 87 ILE A CA 1
ATOM 711 C C . ILE A 1 87 ? -9.746 -6.880 0.287 1.00 92.81 87 ILE A C 1
ATOM 713 O O . ILE A 1 87 ? -10.770 -6.350 0.705 1.00 92.81 87 ILE A O 1
ATOM 717 N N . GLY A 1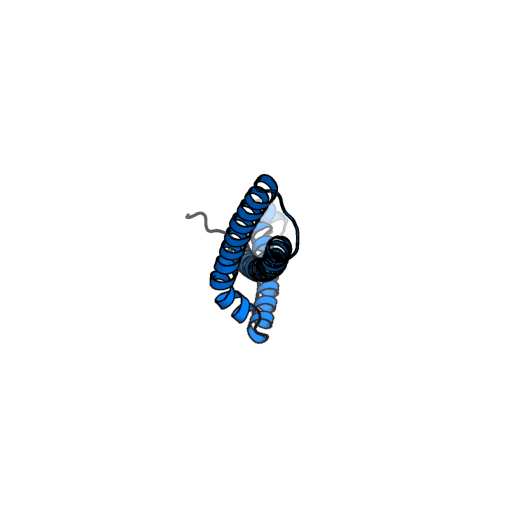 88 ? -9.487 -7.020 -1.014 1.00 89.81 88 GLY A N 1
ATOM 718 C CA . GLY A 1 88 ? -10.370 -6.625 -2.104 1.00 89.81 88 GLY A CA 1
ATOM 719 C C . GLY A 1 88 ? -11.750 -7.291 -2.087 1.00 89.81 88 GLY A C 1
ATOM 720 O O . GLY A 1 88 ? -12.699 -6.695 -2.606 1.00 89.81 88 GLY A O 1
ATOM 721 N N . ASP A 1 89 ? -11.875 -8.477 -1.482 1.00 95.19 89 ASP A N 1
ATOM 722 C CA . ASP A 1 89 ? -13.110 -9.259 -1.423 1.00 95.19 89 ASP A CA 1
ATOM 723 C C . ASP A 1 89 ? -14.218 -8.513 -0.662 1.00 95.19 89 ASP A C 1
ATOM 725 O O . ASP A 1 89 ? -14.022 -7.955 0.421 1.00 95.19 89 ASP A O 1
ATOM 729 N N . VAL A 1 90 ? -15.425 -8.521 -1.228 1.00 93.12 90 VAL A N 1
ATOM 730 C CA . VAL A 1 90 ? -16.599 -7.827 -0.687 1.00 93.12 90 VAL A CA 1
ATOM 731 C C . VAL A 1 90 ? -16.915 -8.259 0.748 1.00 93.12 90 VAL A C 1
ATOM 733 O O . VAL A 1 90 ? -17.278 -7.419 1.577 1.00 93.12 90 VAL A O 1
ATOM 736 N N . ASP A 1 91 ? -16.793 -9.545 1.065 1.00 95.12 91 ASP A N 1
ATOM 737 C CA . ASP A 1 91 ? -17.131 -10.063 2.389 1.00 95.12 91 ASP A CA 1
ATOM 738 C C . ASP A 1 91 ? -16.033 -9.769 3.415 1.00 95.12 91 ASP A C 1
ATOM 740 O O . ASP A 1 91 ? -16.330 -9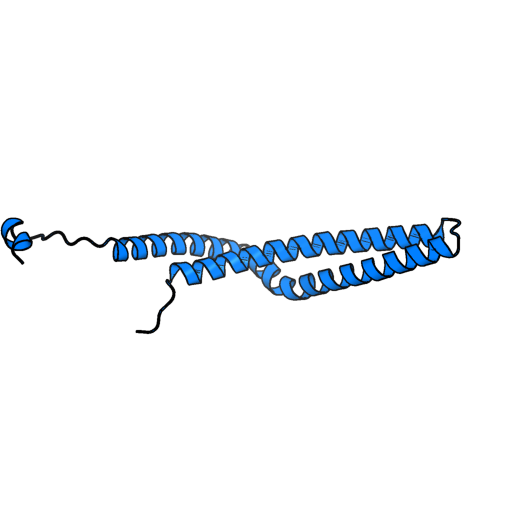.466 4.580 1.00 95.12 91 ASP A O 1
ATOM 744 N N . ILE A 1 92 ? -14.774 -9.728 2.975 1.00 94.38 92 ILE A N 1
ATOM 745 C CA . ILE A 1 92 ? -13.656 -9.276 3.806 1.00 94.38 92 ILE A CA 1
ATOM 746 C C . ILE A 1 92 ? -13.770 -7.780 4.089 1.00 94.38 92 ILE A C 1
ATOM 748 O O . ILE A 1 92 ? -13.693 -7.394 5.254 1.00 94.38 92 ILE A O 1
ATOM 752 N N . LYS A 1 93 ? -14.086 -6.938 3.098 1.00 93.44 93 LYS A N 1
ATOM 753 C CA . LYS A 1 93 ? -14.325 -5.495 3.311 1.00 93.44 93 LYS A CA 1
ATOM 754 C C . LYS A 1 93 ? -15.436 -5.229 4.316 1.00 93.44 93 LYS A C 1
ATOM 756 O O . LYS A 1 93 ? -15.271 -4.417 5.227 1.00 93.44 93 LYS A O 1
ATOM 761 N N . LYS A 1 94 ? -16.559 -5.948 4.208 1.00 95.50 94 LYS A N 1
ATOM 762 C CA . LYS A 1 94 ? -17.644 -5.865 5.203 1.00 95.50 94 LYS A CA 1
ATOM 763 C C . LYS A 1 94 ? -17.159 -6.262 6.597 1.00 95.50 94 LYS A C 1
ATOM 765 O O . LYS A 1 94 ? -17.553 -5.641 7.584 1.00 95.50 94 LYS A O 1
ATOM 770 N N . THR A 1 95 ? -16.324 -7.293 6.688 1.00 95.69 95 THR A N 1
ATOM 771 C CA . THR A 1 95 ? -15.764 -7.769 7.957 1.00 95.69 95 THR A CA 1
ATOM 772 C C . THR A 1 95 ? -14.800 -6.750 8.560 1.00 95.69 95 THR A C 1
ATOM 774 O O . THR A 1 95 ? -14.934 -6.424 9.737 1.00 95.69 95 THR A O 1
ATOM 777 N N . VAL A 1 96 ? -13.900 -6.173 7.761 1.00 94.69 96 VAL A N 1
ATOM 778 C CA . VAL A 1 96 ? -12.997 -5.087 8.171 1.00 94.69 96 VAL A CA 1
ATOM 779 C C . VAL A 1 96 ? -13.799 -3.899 8.696 1.00 94.69 96 VAL A C 1
ATOM 781 O O . VAL A 1 96 ? -13.523 -3.415 9.791 1.00 94.69 96 VAL A O 1
ATOM 784 N N . HIS A 1 97 ? -14.866 -3.495 8.006 1.00 94.88 97 HIS A N 1
ATOM 785 C CA . HIS A 1 97 ? -15.722 -2.408 8.479 1.00 94.88 97 HIS A CA 1
ATOM 786 C C . HIS A 1 97 ? -16.393 -2.716 9.830 1.00 94.88 97 HIS A C 1
ATOM 788 O O . HIS A 1 97 ? -16.471 -1.863 10.716 1.00 94.88 97 HIS A O 1
ATOM 794 N N . ARG A 1 98 ? -16.842 -3.959 10.045 1.00 97.00 98 ARG A N 1
ATOM 795 C CA . ARG A 1 98 ? -17.354 -4.391 11.358 1.00 97.00 98 ARG A CA 1
ATOM 796 C C . ARG A 1 98 ? -16.266 -4.339 12.432 1.00 97.00 98 ARG A C 1
ATOM 798 O O . ARG A 1 98 ? -16.547 -3.927 13.555 1.00 97.00 98 ARG A O 1
ATOM 805 N N . LEU A 1 99 ? -15.030 -4.712 12.105 1.00 97.12 99 LEU A N 1
ATOM 806 C CA . LEU A 1 99 ? -13.899 -4.619 13.029 1.00 97.12 99 LEU A CA 1
ATOM 807 C C . LEU A 1 99 ? -13.566 -3.164 13.395 1.00 97.12 99 LEU A C 1
ATOM 809 O O . LEU A 1 99 ? -13.267 -2.895 14.556 1.00 97.12 99 LEU A O 1
ATOM 813 N N . GLU A 1 100 ? -13.697 -2.209 12.471 1.00 96.25 100 GLU A N 1
ATOM 814 C CA . GLU A 1 100 ? -13.569 -0.773 12.775 1.00 96.25 100 GLU A CA 1
ATOM 815 C C . GLU A 1 100 ? -14.629 -0.304 13.788 1.00 96.25 100 GLU A C 1
ATOM 817 O O . GLU A 1 100 ? -14.337 0.465 14.709 1.00 96.25 100 GLU A O 1
ATOM 822 N N . GLN A 1 101 ? -15.863 -0.803 13.672 1.00 97.56 101 GLN A N 1
ATOM 823 C CA . GLN A 1 101 ? -16.921 -0.517 14.646 1.00 97.56 101 GLN A CA 1
ATOM 824 C C . GLN A 1 101 ? -16.601 -1.128 16.018 1.00 97.56 101 GLN A C 1
ATOM 826 O O . GLN A 1 101 ? -16.764 -0.462 17.045 1.00 97.56 101 GLN A O 1
ATOM 831 N N . VAL A 1 102 ? -16.105 -2.371 16.044 1.00 97.81 102 VAL A N 1
ATOM 832 C CA . VAL A 1 102 ? -15.654 -3.051 17.270 1.00 97.81 102 VAL A CA 1
ATOM 833 C C . VAL A 1 102 ? -14.503 -2.287 17.925 1.00 97.81 102 VAL A C 1
ATOM 835 O O . VAL A 1 102 ? -14.530 -2.084 19.138 1.00 97.81 102 VAL A O 1
ATOM 838 N N . LEU A 1 103 ? -13.546 -1.772 17.149 1.00 97.69 103 LEU A N 1
ATOM 839 C CA . LEU A 1 103 ? -12.473 -0.914 17.655 1.00 97.69 1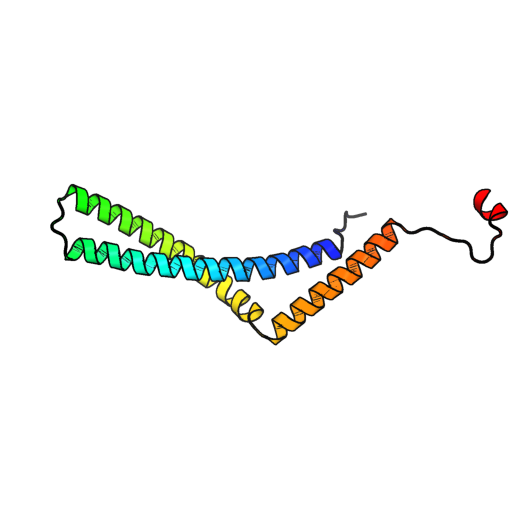03 LEU A CA 1
ATOM 840 C C . LEU A 1 103 ? -13.034 0.299 18.411 1.00 97.69 103 LEU A C 1
ATOM 842 O O . LEU A 1 103 ? -12.565 0.623 19.503 1.00 97.69 103 LEU A O 1
ATOM 846 N N . GLY A 1 104 ? -14.078 0.938 17.877 1.00 97.44 104 GLY A N 1
ATOM 847 C CA . GLY A 1 104 ? -14.768 2.034 18.556 1.00 97.44 104 GLY A CA 1
ATOM 848 C C . GLY A 1 104 ? -15.415 1.617 19.883 1.00 97.44 104 GLY A C 1
ATOM 849 O O . GLY A 1 104 ? -15.368 2.371 20.855 1.00 97.44 104 GLY A O 1
ATOM 850 N N . GLN A 1 105 ? -15.995 0.416 19.955 1.00 97.50 105 GLN A N 1
ATOM 851 C CA . GLN A 1 105 ? -16.575 -0.122 21.192 1.00 97.50 105 GLN A CA 1
ATOM 852 C C . GLN A 1 105 ? -15.497 -0.414 22.243 1.00 97.50 105 GLN A C 1
ATOM 854 O O . GLN A 1 105 ? -15.664 -0.048 23.406 1.00 97.50 105 GLN A O 1
ATOM 859 N N . ILE A 1 106 ? -14.372 -1.003 21.828 1.00 96.19 106 ILE A N 1
ATOM 860 C CA . ILE A 1 106 ? -13.237 -1.298 22.712 1.00 96.19 106 ILE A CA 1
ATOM 861 C C . ILE A 1 106 ? -12.658 -0.002 23.282 1.00 96.19 106 ILE A C 1
ATOM 863 O O . ILE A 1 106 ? -12.512 0.106 24.496 1.00 96.19 106 ILE A O 1
ATOM 867 N N . ARG A 1 107 ? -12.427 1.019 22.446 1.00 96.25 107 ARG A N 1
ATOM 868 C CA . ARG A 1 107 ? -11.935 2.333 22.901 1.00 96.25 107 ARG A CA 1
ATOM 869 C C . ARG A 1 107 ? -12.855 2.974 23.940 1.00 96.25 107 ARG A C 1
ATOM 871 O O . ARG A 1 107 ? -12.378 3.552 24.911 1.00 96.25 107 ARG A O 1
ATOM 878 N N . LYS A 1 108 ? -14.176 2.852 23.770 1.00 95.69 108 LYS A N 1
ATOM 879 C CA . LYS A 1 108 ? -15.153 3.338 24.760 1.00 95.69 108 LYS A CA 1
ATOM 880 C C . LYS A 1 108 ? -15.038 2.591 26.087 1.00 95.69 108 LYS A C 1
ATOM 882 O O . LYS A 1 108 ? -15.080 3.225 27.137 1.00 95.69 108 LYS A O 1
ATOM 887 N N . ALA A 1 109 ? -14.896 1.267 26.048 1.00 94.69 109 ALA A N 1
ATOM 888 C CA . ALA A 1 109 ? -14.731 0.457 27.252 1.00 94.69 109 ALA A CA 1
ATOM 889 C C . ALA A 1 109 ? -13.414 0.776 27.976 1.00 94.69 109 ALA A C 1
ATOM 891 O O . ALA A 1 109 ? -13.423 1.003 29.182 1.00 94.69 109 ALA A O 1
ATOM 892 N N . GLU A 1 110 ? -12.304 0.868 27.242 1.00 93.06 110 GLU A N 1
ATOM 893 C CA . GLU A 1 110 ? -10.992 1.238 27.785 1.00 93.06 110 GLU A CA 1
ATOM 894 C C . GLU A 1 110 ? -11.024 2.636 28.417 1.00 93.06 110 GLU A C 1
ATOM 896 O O . GLU A 1 110 ? -10.634 2.790 29.572 1.00 93.06 110 GLU A O 1
ATOM 901 N N . SER A 1 111 ? -11.605 3.624 27.730 1.00 92.69 111 SER A N 1
ATOM 902 C CA . SER A 1 111 ? -11.788 4.976 28.273 1.00 92.69 111 SER A CA 1
ATOM 903 C C . SER A 1 111 ? -12.683 4.992 29.519 1.00 92.69 111 SER A C 1
ATOM 905 O O . SER A 1 111 ? -12.401 5.714 30.475 1.00 92.69 111 SER A O 1
ATOM 907 N N . TYR A 1 112 ? -13.739 4.172 29.560 1.00 91.75 112 TYR A N 1
ATOM 908 C CA . TYR A 1 112 ? -14.571 4.018 30.756 1.00 91.75 112 TYR A CA 1
ATOM 909 C C . TYR A 1 112 ? -13.801 3.386 31.923 1.00 91.75 112 TYR A C 1
ATOM 911 O O . TYR A 1 112 ? -14.004 3.782 33.069 1.00 91.75 112 TYR A O 1
ATOM 919 N N . HIS A 1 113 ? -12.933 2.405 31.657 1.00 90.00 113 HIS A N 1
ATOM 920 C CA . HIS A 1 113 ? -12.093 1.779 32.679 1.00 90.00 113 HIS A CA 1
ATOM 921 C C . HIS A 1 113 ? -11.064 2.755 33.250 1.00 90.00 113 HIS A C 1
ATOM 923 O O . HIS A 1 113 ? -10.870 2.775 34.464 1.00 90.00 113 HIS A O 1
ATOM 929 N N . GLU A 1 114 ? -10.464 3.583 32.397 1.00 88.94 114 GLU A N 1
ATOM 930 C CA . GLU A 1 114 ? -9.518 4.627 32.791 1.00 88.94 114 GLU A CA 1
ATOM 931 C C . GLU A 1 114 ? -10.194 5.733 33.616 1.00 88.94 114 GLU A C 1
ATOM 933 O O . GLU A 1 114 ? -9.699 6.120 34.670 1.00 88.94 114 GLU A O 1
ATOM 938 N N . ASN A 1 115 ? -11.378 6.187 33.196 1.00 88.81 115 ASN A N 1
ATOM 939 C CA . ASN A 1 115 ? -12.118 7.277 33.843 1.00 88.81 115 ASN A CA 1
ATOM 940 C C . ASN A 1 115 ? -13.157 6.784 34.863 1.00 88.81 115 ASN A C 1
ATOM 942 O O . ASN A 1 115 ? -14.127 7.485 35.179 1.00 88.81 115 ASN A O 1
ATOM 946 N N . ARG A 1 116 ? -13.009 5.552 35.359 1.00 84.69 116 ARG A N 1
ATOM 947 C CA . ARG A 1 116 ? -14.024 4.913 36.196 1.00 84.69 116 ARG A CA 1
ATOM 948 C C . ARG A 1 116 ? -14.180 5.663 37.517 1.00 84.69 116 ARG A C 1
ATOM 950 O O . ARG A 1 116 ? -13.294 5.643 38.365 1.00 84.69 116 ARG A O 1
ATOM 957 N N . LYS A 1 117 ? -15.362 6.241 37.739 1.00 82.62 117 LYS A N 1
ATOM 958 C CA . LYS A 1 117 ? -15.733 6.884 39.005 1.00 82.62 117 LYS A CA 1
ATOM 959 C C . LYS A 1 117 ? -16.828 6.094 39.713 1.00 82.62 117 LYS A C 1
ATOM 961 O O . LYS A 1 117 ? -17.852 5.758 39.116 1.00 82.62 117 LYS A O 1
ATOM 966 N N . TYR A 1 118 ? -16.601 5.774 40.983 1.00 81.19 118 TYR A N 1
ATOM 967 C CA . TYR A 1 118 ? -17.594 5.105 41.815 1.00 81.19 118 TYR A CA 1
ATOM 968 C C . TYR A 1 118 ? -18.599 6.122 42.365 1.00 81.19 118 TYR A C 1
ATOM 970 O O . TYR A 1 118 ? -18.220 7.159 42.907 1.00 81.19 118 TYR A O 1
ATOM 978 N N . TYR A 1 119 ? -19.883 5.799 42.215 1.00 77.81 119 TYR A N 1
ATOM 979 C CA . TYR A 1 119 ? -20.996 6.541 42.793 1.00 77.81 119 TYR A CA 1
ATOM 980 C C . TYR A 1 119 ? -21.783 5.578 43.691 1.00 77.81 119 TYR A C 1
ATOM 982 O O . TYR A 1 119 ? -22.398 4.639 43.169 1.00 77.81 119 TYR A O 1
ATOM 990 N N . PRO A 1 120 ? -21.731 5.746 45.023 1.00 81.62 120 PRO A N 1
ATOM 991 C CA . PRO A 1 120 ? -22.424 4.859 45.946 1.00 81.62 120 PRO A CA 1
ATOM 992 C C . PRO A 1 120 ? -23.939 4.930 45.730 1.00 81.62 120 PRO A C 1
ATOM 994 O O . PRO A 1 120 ? -24.511 6.008 45.593 1.00 81.62 120 PRO A O 1
ATOM 997 N N . ARG A 1 121 ? -24.589 3.761 45.683 1.00 79.75 121 ARG A N 1
ATOM 998 C CA . ARG A 1 121 ? -26.044 3.642 45.460 1.00 79.75 121 ARG A CA 1
ATOM 999 C C . ARG A 1 121 ? -26.863 3.623 46.750 1.00 79.75 121 ARG A C 1
ATOM 1001 O O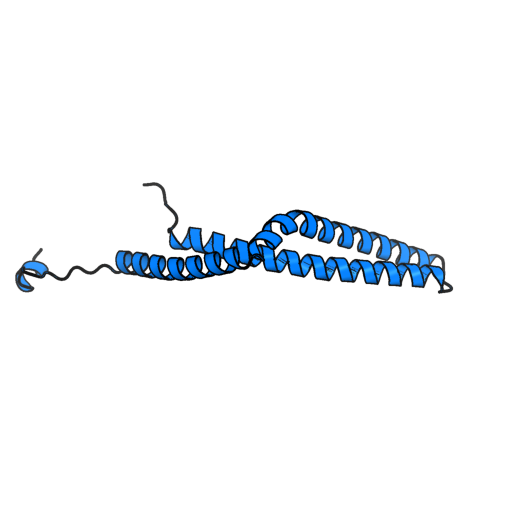 . ARG A 1 121 ? -28.041 3.946 46.721 1.00 79.75 121 ARG A O 1
ATOM 1008 N N . ILE A 1 122 ? -26.247 3.179 47.844 1.00 79.12 122 ILE A N 1
ATOM 1009 C CA . ILE A 1 122 ? -26.905 2.922 49.135 1.00 79.12 122 ILE A CA 1
ATOM 1010 C C . ILE A 1 122 ? -26.232 3.728 50.249 1.00 79.12 122 ILE A C 1
ATOM 1012 O O . ILE A 1 122 ? -26.911 4.297 51.095 1.00 79.12 122 ILE A O 1
ATOM 1016 N N . MET A 1 123 ? -24.899 3.799 50.229 1.00 75.31 123 MET A N 1
ATOM 1017 C CA . MET A 1 123 ? -24.115 4.542 51.213 1.00 75.31 123 MET A CA 1
ATOM 1018 C C . MET A 1 123 ? -24.414 6.038 51.094 1.00 75.31 123 MET A C 1
ATOM 1020 O O . MET A 1 123 ? -24.362 6.586 49.986 1.00 75.31 123 MET A O 1
ATOM 1024 N N . LYS A 1 124 ? -24.735 6.702 52.211 1.00 73.62 124 LYS A N 1
ATOM 1025 C CA . LYS A 1 124 ? -24.960 8.152 52.191 1.00 73.62 124 LYS A CA 1
ATOM 1026 C C . LYS A 1 124 ? -23.657 8.842 51.788 1.00 73.62 124 LYS A C 1
ATOM 1028 O O . LYS A 1 124 ? -22.571 8.404 52.156 1.00 73.62 124 LYS A O 1
ATOM 1033 N N . TYR A 1 125 ? -23.748 9.933 51.028 1.00 65.62 125 TYR A N 1
ATOM 1034 C CA . TYR A 1 125 ? -22.567 10.630 50.494 1.00 65.62 125 TYR A CA 1
ATOM 1035 C C . TYR A 1 125 ? -21.585 11.074 51.601 1.00 65.62 125 TYR A C 1
ATOM 1037 O O . TYR A 1 125 ? -20.376 11.122 51.384 1.00 65.62 125 TYR A O 1
ATOM 1045 N N . GLU A 1 126 ? -22.112 11.340 52.798 1.00 65.69 126 GLU A N 1
ATOM 1046 C CA . GLU A 1 126 ? -21.377 11.685 54.022 1.00 65.69 126 GLU A CA 1
ATOM 1047 C C . GLU A 1 126 ? -20.560 10.510 54.592 1.00 65.69 126 GLU A C 1
ATOM 1049 O O . GLU A 1 126 ? -19.486 10.727 55.139 1.00 65.69 126 GLU A O 1
ATOM 1054 N N . GLU A 1 127 ? -21.010 9.264 54.421 1.00 64.12 127 GLU A N 1
ATOM 1055 C CA . GLU A 1 127 ? -20.292 8.052 54.853 1.00 64.12 127 GLU A CA 1
ATOM 1056 C C . GLU A 1 127 ? -19.198 7.654 53.850 1.00 64.12 127 GLU A C 1
ATOM 1058 O O . GLU A 1 127 ? -18.163 7.129 54.240 1.00 64.12 127 GLU A O 1
ATOM 1063 N N . TYR A 1 128 ? -19.396 7.944 52.559 1.00 66.06 128 TYR A N 1
ATOM 1064 C CA . TYR A 1 128 ? -18.429 7.656 51.491 1.00 66.06 128 TYR A CA 1
ATOM 1065 C C . TYR A 1 128 ? -17.239 8.626 51.460 1.00 66.06 128 TYR A C 1
ATOM 1067 O O . TYR A 1 128 ? -16.141 8.232 51.093 1.00 66.06 128 TYR A O 1
ATOM 1075 N N . LYS A 1 129 ? -17.444 9.898 51.826 1.00 60.97 129 LYS A N 1
ATOM 1076 C CA . LYS A 1 129 ? -16.363 10.902 51.876 1.00 60.97 129 LYS A CA 1
ATOM 1077 C C . LYS A 1 129 ? -15.415 10.743 53.072 1.00 60.97 129 LYS A C 1
ATOM 1079 O O . LYS A 1 129 ? -14.359 11.367 53.064 1.00 60.97 129 LYS A O 1
ATOM 1084 N N . ASN A 1 130 ? -15.821 9.982 54.087 1.00 58.62 130 ASN A N 1
ATOM 1085 C CA . ASN A 1 130 ? -15.096 9.801 55.348 1.00 58.62 130 ASN A CA 1
ATOM 1086 C C . ASN A 1 130 ? -14.301 8.476 55.407 1.00 58.62 130 ASN A C 1
ATOM 1088 O O . ASN A 1 130 ? -13.839 8.097 56.482 1.00 58.62 130 ASN A O 1
ATOM 1092 N N . ILE A 1 131 ? -14.154 7.785 54.270 1.00 60.09 131 ILE A N 1
ATOM 1093 C CA . ILE A 1 131 ? -13.335 6.578 54.060 1.00 60.09 131 ILE A CA 1
ATOM 1094 C C . ILE A 1 131 ? -12.279 6.909 53.007 1.00 60.09 131 ILE A C 1
ATOM 1096 O O . ILE A 1 131 ? -11.118 6.487 53.192 1.00 60.09 131 ILE A O 1
#

pLDDT: mean 92.15, std 10.3, range [48.72, 98.44]

Sequence (131 aa):
MKNRKLTSENLAEFLNFMKEVEIEYSTALSMMKKCENLECDLLHQLEIEKLSVSEKNKLATKLRDCLRDRRYYKNIVEEDAPLANIIGDVDIKKTVHRLEQVLGQIRKAESYHENRKYYPRIMKYEEYKNI

Foldseek 3Di:
DPPDDQPLVVLVVVLVVLVVLLVLLVVLVVLLVVLVVVLVVLVVCVVPDPDDPVRVVVSVVVNVVSVVSNVVSVVSNVVSVVSNVQCVDPVVVVVSVVSVVVSVVSVVVVVCVVVPDDDDPPDDPVRVVVD

Secondary structure (DSSP, 8-state):
---PPPHHHHHHHHHHHHHHHHHHHHHHHHHHHHHHHHHHHHHHHHHHS---HHHHHHHHHHHHHHHHHHHHHHHHHHHHHHHHHHHHSHHHHHHHHHHHHHHHHHHHHHHHHHT-----SSS-HHHHTT-

Radius of gyration: 28.28 Å; chains: 1; bounding box: 55×24×90 Å